Protein AF-A0A4Q0ZIR7-F1 (afdb_monomer)

Radius of gyration: 18.95 Å; Cα contacts (8 Å, |Δi|>4): 229; 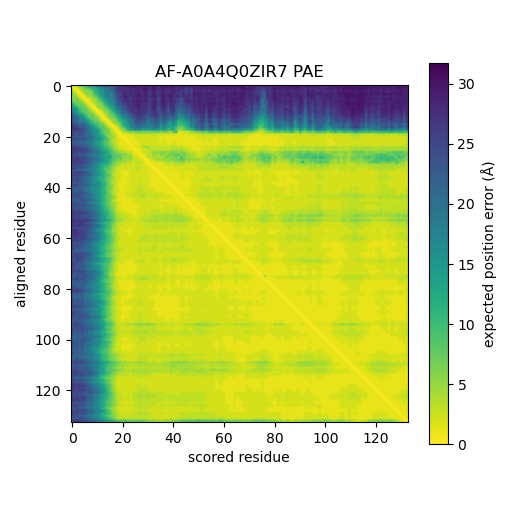chains: 1; bounding box: 45×64×46 Å

InterPro domains:
  IPR007332 Protein of unknown function DUF411 [PF04214] (68-106)

Secondary structure (DSSP, 8-state):
-------------------EEEEEEETT----HHHHHHHTTT-SEEEEEEES--HHHHHHHT--GGG--S-EEEETTEEEESS--HHHHHHHHHSPPTTEEEEE--GGGTT-SSEEEEEEETTS-EEEEEEE-

Organism: NCBI:txid1054034

pLDDT: mean 91.3, std 13.86, range [40.81, 98.88]

Sequence (133 aa):
MKKILFLLSLGLLLFANENKMQIFQPITSTCPISWLNEMKTIASEVEIVTVHSNKKIKKDVGIPLQIQSCNTSFFNDYVFEGNVPLLAIKDFFKEIPKNSIGLALPSYENDKEEKTVFVIYENKTYKEFGKYK

Mean predicted aligned error: 6.78 Å

Foldseek 3Di:
DDDDDPPPPPDPPPPPPQQEKEKEFEPPDDADPVLVVLVVVRGVYYHYDYDNDCPVVCVVLLAAPVQADGMWMDGRQAIEHPSPDSVLQVVCVVPPPPQWRYKGFRHVQPPDPKTFMWTAGPVSDIDTPDIDD

Structure (mmCIF, N/CA/C/O backbone):
data_AF-A0A4Q0ZIR7-F1
#
_entry.id   AF-A0A4Q0ZIR7-F1
#
loop_
_atom_site.group_PDB
_atom_site.id
_atom_site.type_symbol
_atom_site.label_atom_id
_atom_site.label_alt_id
_atom_site.label_comp_id
_atom_site.label_asym_id
_atom_site.label_entity_id
_atom_site.label_seq_id
_atom_site.pdbx_PDB_ins_code
_atom_site.Cartn_x
_atom_site.Cartn_y
_atom_site.Cartn_z
_atom_site.occupancy
_atom_site.B_iso_or_equiv
_atom_site.auth_seq_id
_atom_site.auth_comp_id
_atom_site.auth_asym_id
_atom_site.auth_atom_id
_atom_site.pdbx_PDB_model_num
ATOM 1 N N . MET A 1 1 ? -29.511 -50.195 32.666 1.00 43.31 1 MET A N 1
ATOM 2 C CA . MET A 1 1 ? -29.550 -49.867 31.221 1.00 43.31 1 MET A CA 1
ATOM 3 C C . MET A 1 1 ? -28.814 -48.545 31.013 1.00 43.31 1 MET A C 1
ATOM 5 O O . MET A 1 1 ? -28.876 -47.691 31.886 1.00 43.31 1 MET A O 1
ATOM 9 N N . LYS A 1 2 ? -27.987 -48.480 29.965 1.00 40.81 2 LYS A N 1
ATOM 10 C CA . LYS A 1 2 ? -26.788 -47.634 29.805 1.00 40.81 2 LYS A CA 1
ATOM 11 C C . LYS A 1 2 ? -27.037 -46.121 29.952 1.00 40.81 2 LYS A C 1
ATOM 13 O O . LYS A 1 2 ? -27.819 -45.552 29.202 1.00 40.81 2 LYS A O 1
ATOM 18 N N . LYS A 1 3 ? -26.291 -45.473 30.858 1.00 50.06 3 LYS A N 1
ATOM 19 C CA . LYS A 1 3 ? -26.058 -44.020 30.856 1.00 50.06 3 LYS A CA 1
ATOM 20 C C . LYS A 1 3 ? -25.022 -43.732 29.765 1.00 50.06 3 LYS A C 1
ATOM 22 O O . LYS A 1 3 ? -23.871 -44.133 29.91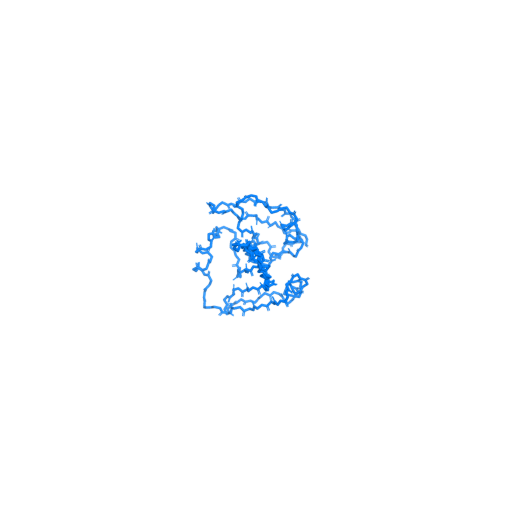2 1.00 50.06 3 LYS A O 1
ATOM 27 N N . ILE A 1 4 ? -25.432 -43.121 28.658 1.00 57.62 4 ILE A N 1
ATOM 28 C CA . ILE A 1 4 ? -24.508 -42.680 27.609 1.00 57.62 4 ILE A CA 1
ATOM 29 C C . ILE A 1 4 ? -24.037 -41.281 27.999 1.00 57.62 4 ILE A C 1
ATOM 31 O O . ILE A 1 4 ? -24.784 -40.311 27.908 1.00 57.62 4 ILE A O 1
ATOM 35 N N . LEU A 1 5 ? -22.806 -41.208 28.492 1.00 56.25 5 LEU A N 1
ATOM 36 C CA . LEU A 1 5 ? -22.085 -39.965 28.721 1.00 56.25 5 LEU A CA 1
ATOM 37 C C . LEU A 1 5 ? -21.484 -39.544 27.370 1.00 56.25 5 LEU A C 1
ATOM 39 O O . LEU A 1 5 ? -20.474 -40.100 26.944 1.00 56.25 5 LEU A O 1
ATOM 43 N N . PHE A 1 6 ? -22.131 -38.621 26.657 1.00 53.00 6 PHE A N 1
ATOM 44 C CA . PHE A 1 6 ? -21.543 -38.004 25.466 1.00 53.00 6 PHE A CA 1
ATOM 45 C C . PHE A 1 6 ? -20.513 -36.968 25.942 1.00 53.00 6 PHE A C 1
ATOM 47 O O . PHE A 1 6 ? -20.870 -35.851 26.310 1.00 53.00 6 PHE A O 1
ATOM 54 N N . LEU A 1 7 ? -19.233 -37.353 25.989 1.00 59.00 7 LEU A N 1
ATOM 55 C CA . LEU A 1 7 ? -18.139 -36.386 26.062 1.00 59.00 7 LEU A CA 1
ATOM 56 C C . LEU A 1 7 ? -18.119 -35.612 24.740 1.00 59.00 7 LEU A C 1
ATOM 58 O O . LEU A 1 7 ? -17.696 -36.136 23.711 1.00 59.00 7 LEU A O 1
ATOM 62 N N . LEU A 1 8 ? -18.575 -34.362 24.771 1.00 55.88 8 LEU A N 1
ATOM 63 C CA . LEU A 1 8 ? -18.318 -33.404 23.705 1.00 55.88 8 LEU A CA 1
ATOM 64 C C . LEU A 1 8 ? -16.844 -32.979 23.825 1.00 55.88 8 LEU A C 1
ATOM 66 O O . LEU A 1 8 ? -16.509 -32.061 24.572 1.00 55.88 8 LEU A O 1
ATOM 70 N N . SER A 1 9 ? -15.936 -33.680 23.145 1.00 62.16 9 SER A N 1
ATOM 71 C CA . SER A 1 9 ? -14.571 -33.184 22.963 1.00 62.16 9 SER A CA 1
ATOM 72 C C . SER A 1 9 ? -14.622 -32.022 21.973 1.00 62.16 9 SER A C 1
ATOM 74 O O . SER A 1 9 ? -14.630 -32.223 20.757 1.00 62.16 9 SER A O 1
ATOM 76 N N . LEU A 1 10 ? -14.704 -30.800 22.496 1.00 63.16 10 LEU A N 1
ATOM 77 C CA . LEU A 1 10 ? -14.510 -29.583 21.721 1.00 63.16 10 LEU A CA 1
ATOM 78 C C . LEU A 1 10 ? -13.030 -29.525 21.321 1.00 63.16 10 LEU A C 1
ATOM 80 O O . LEU A 1 10 ? -12.180 -29.101 22.100 1.00 63.16 10 LEU A O 1
ATOM 84 N N . GLY A 1 11 ? -12.708 -30.036 20.133 1.00 62.59 11 GLY A N 1
ATOM 85 C CA . GLY A 1 11 ? -11.378 -29.894 19.558 1.00 62.59 11 GLY A CA 1
ATOM 86 C C . GLY A 1 11 ? -11.100 -28.416 19.308 1.00 62.59 11 GLY A C 1
ATOM 87 O O . GLY A 1 11 ? -11.735 -27.810 18.447 1.00 62.59 11 GLY A O 1
ATOM 88 N N . LEU A 1 12 ? -10.165 -27.833 20.061 1.00 62.66 12 LEU A N 1
ATOM 89 C CA . LEU A 1 12 ? -9.554 -26.562 19.688 1.00 62.66 12 LEU A CA 1
ATOM 90 C C . LEU A 1 12 ? -8.792 -26.798 18.378 1.00 62.66 12 LEU A C 1
ATOM 92 O O . LEU A 1 12 ? -7.712 -27.387 18.375 1.00 62.66 12 LEU A O 1
ATOM 96 N N . LEU A 1 13 ? -9.359 -26.347 17.262 1.00 62.75 13 LEU A N 1
ATOM 97 C CA . LEU A 1 13 ? -8.589 -26.120 16.047 1.00 62.75 13 LEU A CA 1
ATOM 98 C C . LEU A 1 13 ? -7.690 -24.914 16.325 1.00 62.75 13 LEU A C 1
ATOM 100 O O . LEU A 1 13 ? -8.120 -23.766 16.236 1.00 62.75 13 LEU A O 1
ATOM 104 N N . LEU A 1 14 ? -6.447 -25.177 16.725 1.00 58.72 14 LEU A N 1
ATOM 105 C CA . LEU A 1 14 ? -5.396 -24.172 16.680 1.00 58.72 14 LEU A CA 1
ATOM 106 C C . LEU A 1 14 ? -5.081 -23.935 15.202 1.00 58.72 14 LEU A C 1
ATOM 108 O O . LEU A 1 14 ? -4.278 -24.650 14.607 1.00 58.72 14 LEU A O 1
ATOM 112 N N . PHE A 1 15 ? -5.748 -22.959 14.587 1.00 59.97 15 PHE A N 1
ATOM 113 C CA . PHE A 1 15 ? -5.268 -22.406 13.330 1.00 59.97 15 PHE A CA 1
ATOM 114 C C . PHE A 1 15 ? -3.960 -21.681 13.645 1.00 59.97 15 PHE A C 1
ATOM 116 O O . PHE A 1 15 ? -3.965 -20.594 14.222 1.00 59.97 15 PHE A O 1
ATOM 123 N N . ALA A 1 16 ? -2.832 -22.313 13.325 1.00 55.84 16 ALA A N 1
ATOM 124 C CA . ALA A 1 16 ? -1.568 -21.606 13.231 1.00 55.84 16 ALA A CA 1
ATOM 125 C C . ALA A 1 16 ? -1.715 -20.615 12.074 1.00 55.84 16 ALA A C 1
ATOM 127 O O . ALA A 1 16 ? -1.613 -20.991 10.909 1.00 55.84 16 ALA A O 1
ATOM 128 N N . ASN A 1 17 ? -2.059 -19.369 12.393 1.00 60.25 17 ASN A N 1
ATOM 129 C CA . ASN A 1 17 ? -2.032 -18.304 11.410 1.00 60.25 17 ASN A CA 1
ATOM 130 C C . ASN A 1 17 ? -0.557 -17.944 11.213 1.00 60.25 17 ASN A C 1
ATOM 132 O O . ASN A 1 17 ? 0.036 -17.250 12.042 1.00 60.25 17 ASN A O 1
ATOM 136 N N . GLU A 1 18 ? 0.074 -18.511 10.185 1.00 69.06 18 GLU A N 1
ATOM 137 C CA . GLU A 1 18 ? 1.396 -18.063 9.766 1.00 69.06 18 GLU A CA 1
ATOM 138 C C . GLU A 1 18 ? 1.238 -16.631 9.252 1.00 69.06 18 GLU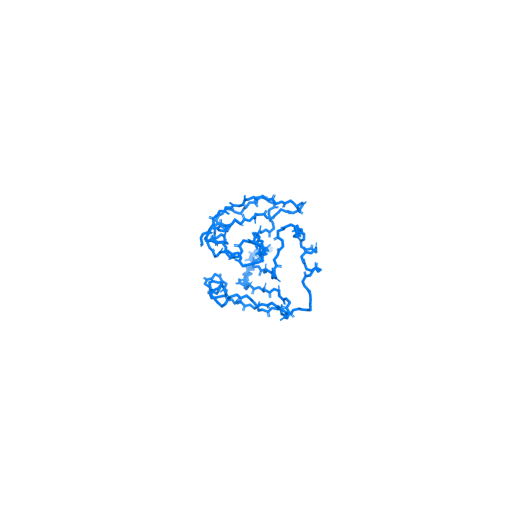 A C 1
ATOM 140 O O . GLU A 1 18 ? 0.746 -16.400 8.151 1.00 69.06 18 GLU A O 1
ATOM 145 N N . ASN A 1 19 ? 1.618 -15.663 10.089 1.00 89.38 19 ASN A N 1
ATOM 146 C CA . ASN A 1 19 ? 1.554 -14.224 9.830 1.00 89.38 19 ASN A CA 1
ATOM 147 C C . ASN A 1 19 ? 2.639 -13.807 8.817 1.00 89.38 19 ASN A C 1
ATOM 149 O O . ASN A 1 19 ? 3.514 -12.982 9.095 1.00 89.38 19 ASN A O 1
ATOM 153 N N . LYS A 1 20 ? 2.632 -14.471 7.662 1.00 95.56 20 LYS A N 1
ATOM 154 C CA . LYS A 1 20 ? 3.556 -14.302 6.552 1.00 95.56 20 LYS A CA 1
ATOM 155 C C . LYS A 1 20 ? 3.060 -13.176 5.653 1.00 95.56 20 LYS A C 1
ATOM 157 O O . LYS A 1 20 ? 1.873 -13.070 5.355 1.00 95.56 20 LYS A O 1
ATOM 162 N N . MET A 1 21 ? 3.986 -12.339 5.203 1.00 97.75 21 MET A N 1
ATOM 163 C CA . MET A 1 21 ? 3.726 -11.304 4.211 1.00 97.75 21 MET A CA 1
ATOM 164 C C . MET A 1 21 ? 4.248 -11.757 2.851 1.00 97.75 21 MET A C 1
ATOM 166 O O . MET A 1 21 ? 5.424 -12.098 2.725 1.00 97.75 21 MET A O 1
ATOM 170 N N . GLN A 1 22 ? 3.399 -11.716 1.826 1.00 97.56 22 GLN A N 1
ATOM 171 C CA . GLN A 1 22 ? 3.795 -11.980 0.442 1.00 97.56 22 GLN A CA 1
ATOM 172 C C . GLN A 1 22 ? 3.750 -10.694 -0.372 1.00 97.56 22 GLN A C 1
ATOM 174 O O . GLN A 1 22 ? 2.705 -10.059 -0.476 1.00 97.56 22 GLN A O 1
ATOM 179 N N . ILE A 1 23 ? 4.873 -10.320 -0.977 1.00 97.62 23 ILE A N 1
ATOM 180 C CA . ILE A 1 23 ? 5.025 -9.092 -1.757 1.00 97.62 23 ILE A CA 1
ATOM 181 C C . ILE A 1 23 ? 5.127 -9.462 -3.231 1.00 97.62 23 ILE A C 1
ATOM 183 O O . ILE A 1 23 ? 6.133 -10.010 -3.678 1.00 97.62 23 ILE A O 1
ATOM 187 N N . PHE A 1 24 ? 4.100 -9.127 -4.005 1.00 97.56 24 PHE A N 1
ATOM 188 C CA . PHE A 1 24 ? 4.081 -9.331 -5.447 1.00 97.56 24 PHE A CA 1
ATOM 189 C C . PHE A 1 24 ? 4.642 -8.103 -6.158 1.00 97.56 24 PHE A C 1
ATOM 191 O O . PHE A 1 24 ? 4.026 -7.030 -6.164 1.00 97.56 24 PHE A O 1
ATOM 198 N N . GLN A 1 25 ? 5.791 -8.267 -6.811 1.00 94.69 25 GLN A N 1
ATOM 199 C CA . GLN A 1 25 ? 6.461 -7.186 -7.535 1.00 94.69 25 GLN A CA 1
ATOM 200 C C . GLN A 1 25 ? 6.947 -7.639 -8.925 1.00 94.69 25 GLN A C 1
ATOM 202 O O . GLN A 1 25 ? 7.390 -8.781 -9.084 1.00 94.69 25 GLN A O 1
ATOM 207 N N . PRO A 1 26 ? 6.869 -6.779 -9.958 1.00 93.88 26 PRO A N 1
ATOM 208 C CA . PRO A 1 26 ? 7.504 -7.033 -11.245 1.00 93.88 26 PRO A CA 1
ATOM 209 C C . PRO A 1 26 ? 9.033 -7.115 -11.154 1.00 93.88 26 PRO A C 1
ATOM 211 O O . PRO A 1 26 ? 9.635 -6.392 -10.362 1.00 93.88 26 PRO A O 1
ATOM 214 N N . ILE A 1 27 ? 9.665 -7.896 -12.042 1.00 90.38 27 ILE A N 1
ATOM 215 C CA . ILE A 1 27 ? 11.141 -7.987 -12.183 1.00 90.38 27 ILE A CA 1
ATOM 216 C C . ILE A 1 27 ? 11.793 -6.601 -12.343 1.00 90.38 27 ILE A C 1
ATOM 218 O O . ILE A 1 27 ? 12.918 -6.372 -11.914 1.00 90.38 27 ILE A O 1
ATOM 222 N N . THR A 1 28 ? 11.080 -5.659 -12.959 1.00 87.94 28 THR A N 1
ATOM 223 C CA . THR A 1 28 ? 11.551 -4.296 -13.233 1.00 87.94 28 THR A CA 1
ATOM 224 C C . THR A 1 28 ? 11.444 -3.351 -12.033 1.00 87.94 28 THR A C 1
ATOM 226 O O . THR A 1 28 ? 11.603 -2.145 -12.199 1.00 87.94 28 THR A O 1
ATOM 229 N N . SER A 1 29 ? 11.103 -3.850 -10.844 1.00 87.88 29 SER A N 1
ATOM 230 C CA . SER A 1 29 ? 10.927 -3.042 -9.638 1.00 87.88 29 SER A CA 1
ATOM 231 C C . SER A 1 29 ? 11.536 -3.722 -8.420 1.00 87.88 29 SER A C 1
ATOM 233 O O . SER A 1 29 ? 11.475 -4.943 -8.295 1.00 87.88 29 SER A O 1
ATOM 235 N N . THR A 1 30 ? 12.057 -2.914 -7.499 1.00 86.56 30 THR A N 1
ATOM 236 C CA . THR A 1 30 ? 12.643 -3.391 -6.246 1.00 86.56 30 THR A CA 1
ATOM 237 C C . THR A 1 30 ? 12.149 -2.519 -5.101 1.00 86.56 30 THR A C 1
ATOM 239 O O . THR A 1 30 ? 12.283 -1.295 -5.159 1.00 86.56 30 THR A O 1
ATOM 242 N N . CYS A 1 31 ? 11.583 -3.130 -4.058 1.00 88.81 31 CYS A N 1
ATOM 243 C CA . CYS A 1 31 ? 11.253 -2.412 -2.829 1.00 88.81 31 CYS A CA 1
ATOM 244 C C . CYS A 1 31 ? 12.531 -1.984 -2.085 1.00 88.81 31 CYS A C 1
ATOM 246 O O . CYS A 1 31 ? 13.499 -2.751 -2.045 1.00 88.81 31 CYS A O 1
ATOM 248 N N . PRO A 1 32 ? 12.555 -0.799 -1.451 1.00 93.12 32 PRO A N 1
ATOM 249 C CA . PRO A 1 32 ? 13.672 -0.387 -0.610 1.00 93.12 32 PRO A CA 1
ATOM 250 C C . PRO A 1 32 ? 13.967 -1.413 0.492 1.00 93.12 32 PRO A C 1
ATOM 252 O O . PRO A 1 32 ? 13.056 -1.889 1.172 1.00 93.12 32 PRO A O 1
ATOM 255 N N . ILE A 1 33 ? 15.251 -1.718 0.713 1.00 93.81 33 ILE A N 1
ATOM 256 C CA . ILE A 1 33 ? 15.687 -2.662 1.760 1.00 93.81 33 ILE A CA 1
ATOM 257 C C . ILE A 1 33 ? 15.223 -2.200 3.148 1.00 93.81 33 ILE A C 1
ATOM 259 O O . ILE A 1 33 ? 14.836 -3.025 3.971 1.00 93.81 33 ILE A O 1
ATOM 263 N N . SER A 1 34 ? 15.225 -0.888 3.400 1.00 94.69 34 SER A N 1
ATOM 264 C CA . SER A 1 34 ? 14.722 -0.301 4.647 1.00 94.69 34 SER A CA 1
ATOM 265 C C . SER A 1 34 ? 13.264 -0.680 4.908 1.00 94.69 34 SER A C 1
ATOM 267 O O . SER A 1 34 ? 12.953 -1.193 5.978 1.00 94.69 34 SER A O 1
ATOM 269 N N . TRP A 1 35 ? 12.399 -0.520 3.906 1.00 96.06 35 TRP A N 1
ATOM 270 C CA . TRP A 1 35 ? 10.987 -0.877 4.006 1.00 96.06 35 TRP A CA 1
ATOM 271 C C . TRP A 1 35 ? 10.793 -2.386 4.229 1.00 96.06 35 TRP A C 1
ATOM 273 O O . TRP A 1 35 ? 10.046 -2.793 5.114 1.00 96.06 35 TRP A O 1
ATOM 283 N N . LEU A 1 36 ? 11.537 -3.236 3.511 1.00 96.69 36 LEU A N 1
ATOM 284 C CA . LEU A 1 36 ? 11.500 -4.689 3.731 1.00 96.69 36 LEU A CA 1
ATOM 285 C C . LEU A 1 36 ? 11.926 -5.079 5.156 1.00 96.69 36 LEU A C 1
ATOM 287 O O . LEU A 1 36 ? 11.351 -5.991 5.749 1.00 96.69 36 LEU A O 1
ATOM 291 N N . ASN A 1 37 ? 12.929 -4.398 5.717 1.00 97.31 37 ASN A N 1
ATOM 292 C CA . ASN A 1 37 ? 13.380 -4.636 7.087 1.00 97.31 37 ASN A CA 1
ATOM 293 C C . ASN A 1 37 ? 12.323 -4.228 8.118 1.00 97.31 37 ASN A C 1
ATOM 295 O O . ASN A 1 37 ? 12.146 -4.936 9.105 1.00 97.31 37 ASN A O 1
ATOM 299 N N . GLU A 1 38 ? 11.588 -3.143 7.876 1.00 97.25 38 GLU A N 1
ATOM 300 C CA . GLU A 1 38 ? 10.449 -2.760 8.709 1.00 97.25 38 GLU A CA 1
ATOM 301 C C . GLU A 1 38 ? 9.340 -3.820 8.688 1.00 97.25 38 GLU A C 1
ATOM 303 O O . GLU A 1 38 ? 8.825 -4.182 9.747 1.00 97.25 38 GLU A O 1
ATOM 308 N N . MET A 1 39 ? 9.004 -4.377 7.519 1.00 97.75 39 MET A N 1
ATOM 309 C CA . MET A 1 39 ? 7.959 -5.406 7.404 1.00 97.75 39 MET A CA 1
ATOM 310 C C . MET A 1 39 ? 8.308 -6.692 8.166 1.00 97.75 39 MET A C 1
ATOM 312 O O . MET A 1 39 ? 7.440 -7.306 8.788 1.00 97.75 39 MET A O 1
ATOM 316 N N . LYS A 1 40 ? 9.594 -7.060 8.226 1.00 96.69 40 LYS A N 1
ATOM 317 C CA . LYS A 1 40 ? 10.078 -8.193 9.039 1.00 96.69 40 LYS A CA 1
ATOM 318 C C . LYS A 1 40 ? 9.869 -8.006 10.545 1.00 96.69 40 LYS A C 1
ATOM 320 O O . LYS A 1 40 ? 9.997 -8.967 11.292 1.00 96.69 40 LYS A O 1
ATOM 325 N N . THR A 1 41 ? 9.560 -6.794 11.013 1.00 96.94 41 THR A N 1
ATOM 326 C CA . THR A 1 41 ? 9.247 -6.551 12.433 1.00 96.94 41 THR A CA 1
ATOM 327 C C . THR A 1 41 ? 7.805 -6.904 12.803 1.00 96.94 41 THR A C 1
ATOM 329 O O . THR A 1 41 ? 7.501 -7.001 13.990 1.00 96.94 41 THR A O 1
ATOM 332 N N . ILE A 1 42 ? 6.916 -7.071 11.815 1.00 95.69 42 ILE A N 1
ATOM 333 C CA . ILE A 1 42 ? 5.492 -7.382 12.029 1.00 95.69 42 ILE A CA 1
ATOM 334 C C . ILE A 1 42 ? 5.066 -8.733 11.454 1.00 95.69 42 ILE A C 1
ATOM 336 O O . ILE A 1 42 ? 4.059 -9.271 11.905 1.00 95.69 42 ILE A O 1
ATOM 340 N N . ALA A 1 43 ? 5.817 -9.281 10.499 1.00 96.19 43 ALA A N 1
ATOM 341 C CA . ALA A 1 43 ? 5.552 -10.575 9.881 1.00 96.19 43 ALA A CA 1
ATOM 342 C C . ALA A 1 43 ? 6.527 -11.650 10.384 1.00 96.19 43 ALA A C 1
ATOM 344 O O . ALA A 1 43 ? 7.695 -11.359 10.640 1.00 96.19 43 ALA A O 1
ATOM 345 N N . SER A 1 44 ? 6.070 -12.902 10.479 1.00 95.06 44 SER A N 1
ATOM 346 C CA . SER A 1 44 ? 6.946 -14.044 10.792 1.00 95.06 44 SER A CA 1
ATOM 347 C C . SER A 1 44 ? 7.915 -14.353 9.649 1.00 95.06 44 SER A C 1
ATOM 349 O O . SER A 1 44 ? 9.026 -14.824 9.875 1.00 95.06 44 SER A O 1
ATOM 351 N N . GLU A 1 45 ? 7.495 -14.060 8.421 1.00 95.31 45 GLU A N 1
ATOM 352 C CA . GLU A 1 45 ? 8.275 -14.210 7.201 1.00 95.31 45 GLU A CA 1
ATOM 353 C C . GLU A 1 45 ? 7.833 -13.143 6.193 1.00 95.31 45 GLU A C 1
ATOM 355 O O . GLU A 1 45 ? 6.652 -12.801 6.115 1.00 95.31 45 GLU A O 1
ATOM 360 N N . VAL A 1 46 ? 8.778 -12.627 5.407 1.00 96.81 46 VAL A N 1
ATOM 361 C CA . VAL A 1 46 ? 8.505 -11.734 4.276 1.00 96.81 46 VAL A CA 1
ATOM 362 C C . VAL A 1 46 ? 9.027 -12.407 3.012 1.00 96.81 46 VAL A C 1
ATOM 364 O O . VAL A 1 46 ? 10.238 -12.545 2.837 1.00 96.81 46 VAL A O 1
ATOM 367 N N . GLU A 1 47 ? 8.115 -12.813 2.135 1.00 96.62 47 GLU A N 1
ATOM 368 C CA . GLU A 1 47 ? 8.411 -13.467 0.863 1.00 96.62 47 GLU A CA 1
ATOM 369 C C . GLU A 1 47 ? 8.190 -12.496 -0.298 1.00 96.62 47 GLU A C 1
ATOM 371 O O . GLU A 1 47 ? 7.127 -11.890 -0.426 1.00 96.62 47 GLU A O 1
ATOM 376 N N . ILE A 1 48 ? 9.178 -12.380 -1.186 1.00 96.62 48 ILE A N 1
ATOM 377 C CA . ILE A 1 48 ? 9.034 -11.634 -2.437 1.00 96.62 48 ILE A CA 1
ATOM 378 C C . ILE A 1 48 ? 8.648 -12.610 -3.546 1.00 96.62 48 ILE A C 1
ATOM 380 O O . ILE A 1 48 ? 9.445 -13.457 -3.948 1.00 96.62 48 ILE A O 1
ATOM 384 N N . VAL A 1 49 ? 7.448 -12.436 -4.092 1.00 96.56 49 VAL A N 1
ATOM 385 C CA . VAL A 1 49 ? 6.949 -13.185 -5.244 1.00 96.56 49 VAL A CA 1
ATOM 386 C C . VAL A 1 49 ? 7.161 -12.344 -6.498 1.00 96.56 49 VAL A C 1
ATOM 388 O O . VAL A 1 49 ? 6.430 -11.394 -6.791 1.00 96.56 49 VAL A O 1
ATOM 391 N N . THR A 1 50 ? 8.200 -12.688 -7.255 1.00 95.69 50 THR A N 1
ATOM 392 C CA . THR A 1 50 ? 8.529 -11.973 -8.489 1.00 95.69 50 THR A CA 1
ATOM 393 C C . THR A 1 50 ? 7.611 -12.426 -9.621 1.00 95.69 50 THR A C 1
ATOM 395 O O . THR A 1 50 ? 7.540 -13.610 -9.943 1.00 95.69 50 THR A O 1
ATOM 398 N N . VAL A 1 51 ? 6.920 -11.477 -10.251 1.00 94.50 51 VAL A N 1
ATOM 399 C CA . VAL A 1 51 ? 5.977 -11.735 -11.350 1.00 94.50 51 VAL A CA 1
ATOM 400 C C . VAL A 1 51 ? 6.376 -10.978 -12.614 1.00 94.50 51 VAL A C 1
ATOM 402 O O . VAL A 1 51 ? 7.121 -10.005 -12.568 1.00 94.50 51 VAL A O 1
ATOM 405 N N . HIS A 1 52 ? 5.859 -11.388 -13.774 1.00 93.12 52 HIS A N 1
ATOM 406 C CA . HIS A 1 52 ? 6.051 -10.607 -15.002 1.00 93.12 52 HIS A CA 1
ATOM 407 C C . HIS A 1 52 ? 5.268 -9.283 -14.958 1.00 93.12 52 HIS A C 1
ATOM 409 O O . HIS A 1 52 ? 5.749 -8.237 -15.386 1.00 93.12 52 HIS A O 1
ATOM 415 N N . SER A 1 53 ? 4.051 -9.318 -14.409 1.00 92.38 53 SER A N 1
ATOM 416 C CA . SER A 1 53 ? 3.207 -8.145 -14.200 1.00 92.38 53 SER A CA 1
ATOM 417 C C . SER A 1 53 ? 2.246 -8.385 -13.042 1.00 92.38 53 SER A C 1
ATOM 419 O O . SER A 1 53 ? 1.683 -9.469 -12.916 1.00 92.38 53 SER A O 1
ATOM 421 N N . ASN A 1 54 ? 1.997 -7.356 -12.237 1.00 93.25 54 ASN A N 1
ATOM 422 C CA . ASN A 1 54 ? 1.009 -7.376 -11.157 1.00 93.25 54 ASN A CA 1
ATOM 423 C C . ASN A 1 54 ? -0.326 -6.713 -11.542 1.00 93.25 54 ASN A C 1
ATOM 425 O O . ASN A 1 54 ? -1.233 -6.654 -10.718 1.00 93.25 54 ASN A O 1
ATOM 429 N N . LYS A 1 55 ? -0.506 -6.266 -12.796 1.00 94.94 55 LYS A N 1
ATOM 430 C CA . LYS A 1 55 ? -1.745 -5.598 -13.250 1.00 94.94 55 LYS A CA 1
ATOM 431 C C . LYS A 1 55 ? -3.004 -6.427 -12.982 1.00 94.94 55 LYS A C 1
ATOM 433 O O . LYS A 1 55 ? -4.016 -5.886 -12.541 1.00 94.94 55 LYS A O 1
ATOM 438 N N . LYS A 1 56 ? -2.943 -7.738 -13.245 1.00 95.75 56 LYS A N 1
ATOM 439 C CA . LYS A 1 56 ? -4.066 -8.652 -12.996 1.00 95.75 56 LYS A CA 1
ATOM 440 C C . LYS A 1 56 ? -4.362 -8.782 -11.500 1.00 95.75 56 LYS A C 1
ATOM 442 O O . LYS A 1 56 ? -5.518 -8.652 -11.127 1.00 95.75 56 LYS A O 1
ATOM 447 N N . ILE A 1 57 ? -3.330 -8.929 -10.667 1.00 96.25 57 ILE A N 1
ATOM 448 C CA . ILE A 1 57 ? -3.455 -9.004 -9.201 1.00 96.25 57 ILE A CA 1
ATOM 449 C C . ILE A 1 57 ? -4.168 -7.755 -8.672 1.00 96.25 57 ILE A C 1
ATOM 451 O O . ILE A 1 57 ? -5.202 -7.865 -8.023 1.00 96.25 57 ILE A O 1
ATOM 455 N N . LYS A 1 58 ? -3.684 -6.561 -9.040 1.00 97.81 58 LYS A N 1
ATOM 456 C CA . LYS A 1 58 ? -4.290 -5.286 -8.629 1.00 97.81 58 LYS A CA 1
ATOM 457 C C . LYS A 1 58 ? -5.761 -5.183 -9.047 1.00 97.81 58 LYS A C 1
ATOM 459 O O . LYS A 1 58 ? -6.602 -4.755 -8.260 1.00 97.81 58 LYS A O 1
ATOM 464 N N . LYS A 1 59 ? -6.086 -5.597 -10.280 1.00 97.12 59 LYS A N 1
ATOM 465 C CA . LYS A 1 59 ? -7.462 -5.593 -10.805 1.00 97.12 59 LYS A CA 1
ATOM 466 C C . LYS A 1 59 ? -8.375 -6.560 -10.048 1.00 97.12 59 LYS A C 1
ATOM 468 O O . LYS A 1 59 ? -9.499 -6.177 -9.724 1.00 97.12 59 LYS A O 1
ATOM 473 N N . ASP A 1 60 ? -7.913 -7.786 -9.826 1.00 96.19 60 ASP A N 1
ATOM 474 C CA . ASP A 1 60 ? -8.697 -8.856 -9.204 1.00 96.19 60 ASP A CA 1
ATOM 475 C C . ASP A 1 60 ? -8.996 -8.530 -7.733 1.00 96.19 60 ASP A C 1
ATOM 477 O O . ASP A 1 60 ? -10.117 -8.733 -7.277 1.00 96.19 60 ASP A O 1
ATOM 481 N N . VAL A 1 61 ? -8.032 -7.926 -7.032 1.00 96.06 61 VAL A N 1
ATOM 482 C CA . VAL A 1 61 ? -8.175 -7.455 -5.645 1.00 96.06 61 VAL A CA 1
ATOM 483 C C . VAL A 1 61 ? -9.002 -6.167 -5.534 1.00 96.06 61 VAL A C 1
ATOM 485 O O . VAL A 1 61 ? -9.580 -5.886 -4.491 1.00 96.06 61 VAL A O 1
ATOM 488 N N . GLY A 1 62 ? -9.111 -5.387 -6.614 1.00 97.25 62 GLY A N 1
ATOM 489 C CA . GLY A 1 62 ? -9.943 -4.181 -6.649 1.00 97.25 62 GLY A CA 1
ATOM 490 C C . GLY A 1 62 ? -9.213 -2.882 -6.305 1.00 97.25 62 GLY A C 1
ATOM 491 O O . GLY A 1 62 ? -9.858 -1.920 -5.900 1.00 97.25 62 GLY A O 1
ATOM 492 N N . ILE A 1 63 ? -7.895 -2.825 -6.507 1.00 98.25 63 ILE A N 1
ATOM 493 C CA . ILE A 1 63 ? -7.082 -1.633 -6.240 1.00 98.25 63 ILE A CA 1
ATOM 494 C C . ILE A 1 63 ? -7.367 -0.548 -7.300 1.00 98.25 63 ILE A C 1
ATOM 496 O O . ILE A 1 63 ? -7.107 -0.776 -8.491 1.00 98.25 63 ILE A O 1
ATOM 500 N N . PRO A 1 64 ? -7.860 0.642 -6.909 1.00 98.19 64 PRO A N 1
ATOM 501 C CA . PRO A 1 64 ? -8.175 1.730 -7.836 1.00 98.19 64 PRO A CA 1
ATOM 502 C C . PRO A 1 64 ? -6.930 2.233 -8.570 1.00 98.19 64 PRO A C 1
ATOM 504 O O . PRO A 1 64 ? -5.889 2.447 -7.954 1.00 98.19 64 PRO A O 1
ATOM 507 N N . LEU A 1 65 ? -7.039 2.455 -9.886 1.00 97.38 65 LEU A N 1
ATOM 508 C CA . LEU A 1 65 ? -5.912 2.824 -10.762 1.00 97.38 65 LEU A CA 1
ATOM 509 C C . LEU A 1 65 ? -5.144 4.067 -10.287 1.00 97.38 65 LEU A C 1
ATOM 511 O O . LEU A 1 65 ? -3.936 4.153 -10.481 1.00 97.38 65 LEU A O 1
ATOM 515 N N . GLN A 1 66 ? -5.844 5.015 -9.668 1.00 98.00 66 GLN A N 1
ATOM 516 C CA . GLN A 1 66 ? -5.323 6.311 -9.241 1.00 98.00 66 GLN A CA 1
ATOM 517 C C . GLN A 1 66 ? -4.315 6.208 -8.094 1.00 98.00 66 GLN A C 1
ATOM 519 O O . GLN A 1 66 ? -3.490 7.101 -7.940 1.00 98.00 66 GLN A O 1
ATOM 524 N N . ILE A 1 67 ? -4.382 5.140 -7.297 1.00 98.44 67 ILE A N 1
ATOM 525 C CA . ILE A 1 67 ? -3.566 4.957 -6.089 1.00 98.44 67 ILE A CA 1
ATOM 526 C C . ILE A 1 67 ? -2.636 3.743 -6.185 1.00 98.44 67 ILE A C 1
ATOM 528 O O . ILE A 1 67 ? -2.149 3.252 -5.171 1.00 98.44 67 ILE A O 1
ATOM 532 N N . GLN A 1 68 ? -2.385 3.250 -7.402 1.00 98.00 68 GLN A N 1
ATOM 533 C CA . GLN A 1 68 ? -1.491 2.114 -7.618 1.00 98.00 68 GLN A CA 1
ATOM 534 C C . GLN A 1 68 ? -0.010 2.492 -7.495 1.00 98.00 68 GLN A C 1
ATOM 536 O O . GLN A 1 68 ? 0.410 3.629 -7.724 1.00 98.00 68 GLN A O 1
ATOM 541 N N . SER A 1 69 ? 0.796 1.486 -7.176 1.00 96.75 69 SER A N 1
ATOM 542 C CA . SER A 1 69 ? 2.245 1.568 -7.036 1.00 96.75 69 SER A CA 1
ATOM 543 C C . SER A 1 69 ? 2.936 0.337 -7.638 1.00 96.75 69 SER A C 1
ATOM 545 O O . SER A 1 69 ? 2.318 -0.493 -8.314 1.00 96.75 69 SER A O 1
ATOM 547 N N . CYS A 1 70 ? 4.250 0.216 -7.447 1.00 95.31 70 CYS A N 1
ATOM 548 C CA . CYS A 1 70 ? 5.061 -0.812 -8.102 1.00 95.31 70 CYS A CA 1
ATOM 549 C C . CYS A 1 70 ? 4.785 -2.237 -7.598 1.00 95.31 70 CYS A C 1
ATOM 551 O O . CYS A 1 70 ? 4.821 -3.169 -8.398 1.00 95.31 70 CYS A O 1
ATOM 553 N N . ASN A 1 71 ? 4.448 -2.411 -6.319 1.00 97.31 71 ASN A N 1
ATOM 554 C CA . ASN A 1 71 ? 4.227 -3.707 -5.674 1.00 97.31 71 ASN A CA 1
ATOM 555 C C . ASN A 1 71 ? 2.845 -3.784 -5.004 1.00 97.31 71 ASN A C 1
ATOM 557 O O . ASN A 1 71 ? 2.192 -2.758 -4.812 1.00 97.31 71 ASN A O 1
ATOM 561 N N . THR A 1 72 ? 2.408 -5.002 -4.691 1.00 98.31 72 THR A N 1
ATOM 562 C CA . THR A 1 72 ? 1.191 -5.280 -3.918 1.00 98.31 72 THR A CA 1
ATOM 563 C C . THR A 1 72 ? 1.507 -6.374 -2.911 1.00 98.31 72 THR A C 1
ATOM 565 O O . THR A 1 72 ? 1.947 -7.455 -3.303 1.00 98.31 72 THR A O 1
ATOM 568 N N . SER A 1 73 ? 1.287 -6.100 -1.632 1.00 98.19 73 SER A N 1
ATOM 569 C CA . SER A 1 73 ? 1.586 -7.020 -0.539 1.00 98.19 73 SER A CA 1
ATOM 570 C C . SER A 1 73 ? 0.304 -7.579 0.061 1.00 98.19 73 SER A C 1
ATOM 572 O O . SER A 1 73 ? -0.668 -6.847 0.224 1.00 98.19 73 SER A O 1
ATOM 574 N N . PHE A 1 74 ? 0.313 -8.858 0.411 1.00 98.12 74 PHE A N 1
ATOM 575 C CA . PHE A 1 74 ? -0.747 -9.521 1.162 1.00 98.12 74 PHE A CA 1
ATOM 576 C C . PHE A 1 74 ? -0.203 -9.885 2.530 1.00 98.12 74 PHE A C 1
ATOM 578 O O . PHE A 1 74 ? 0.886 -10.455 2.635 1.00 98.12 74 PHE A O 1
ATOM 585 N N . PHE A 1 75 ? -0.935 -9.511 3.569 1.00 97.94 75 PHE A N 1
ATOM 586 C CA . PHE A 1 75 ? -0.533 -9.740 4.945 1.00 97.94 75 PHE A CA 1
ATOM 587 C C . PHE A 1 75 ? -1.770 -9.884 5.821 1.00 97.94 75 PHE A C 1
ATOM 589 O O . PHE A 1 75 ? -2.605 -8.975 5.876 1.00 97.94 75 PHE A O 1
ATOM 596 N N . ASN A 1 76 ? -1.883 -11.032 6.493 1.00 93.38 76 ASN A N 1
ATOM 597 C CA . ASN A 1 76 ? -3.156 -11.522 7.021 1.00 93.38 76 ASN A CA 1
ATOM 598 C C . ASN A 1 76 ? -4.212 -11.530 5.898 1.00 93.38 76 ASN A C 1
ATOM 600 O O . ASN A 1 76 ? -3.926 -11.979 4.790 1.00 93.38 76 ASN A O 1
ATOM 604 N N . ASP A 1 77 ? -5.392 -10.974 6.153 1.00 95.25 77 ASP A N 1
ATOM 605 C CA . ASP A 1 77 ? -6.494 -10.896 5.190 1.00 95.25 77 ASP A CA 1
ATOM 606 C C . ASP A 1 77 ? -6.539 -9.559 4.422 1.00 95.25 77 ASP A C 1
ATOM 608 O O . ASP A 1 77 ? -7.555 -9.220 3.814 1.00 95.25 77 ASP A O 1
ATOM 612 N N . TYR A 1 78 ? -5.453 -8.773 4.459 1.00 98.38 78 TYR A N 1
ATOM 613 C CA . TYR A 1 78 ? -5.423 -7.403 3.939 1.00 98.38 78 TYR A CA 1
ATOM 614 C C . TYR A 1 78 ? -4.330 -7.164 2.903 1.00 98.38 78 TYR A C 1
ATOM 616 O O . TYR A 1 78 ? -3.323 -7.870 2.814 1.00 98.38 78 TYR A O 1
ATOM 624 N N . VAL A 1 79 ? -4.554 -6.113 2.120 1.00 98.44 79 VAL A N 1
ATOM 625 C CA . VAL A 1 79 ? -3.757 -5.724 0.963 1.00 98.44 79 VAL A CA 1
ATOM 626 C C . VAL A 1 79 ? -3.040 -4.412 1.253 1.00 98.44 79 VAL A C 1
ATOM 628 O O . VAL A 1 79 ? -3.654 -3.422 1.639 1.00 98.44 79 VAL A O 1
ATOM 631 N N . PHE A 1 80 ? -1.739 -4.374 1.003 1.00 98.62 80 PHE A N 1
ATOM 632 C CA . PHE A 1 80 ? -0.922 -3.173 1.129 1.00 98.62 80 PHE A CA 1
ATOM 633 C C . PHE A 1 80 ? -0.280 -2.858 -0.221 1.00 98.62 80 PHE A C 1
ATOM 635 O O . PHE A 1 80 ? 0.608 -3.563 -0.696 1.00 98.62 80 PHE A O 1
ATOM 642 N N . GLU A 1 81 ? -0.785 -1.819 -0.877 1.00 98.62 81 GLU A N 1
ATOM 643 C CA . GLU A 1 81 ? -0.368 -1.381 -2.205 1.00 98.62 81 GLU A CA 1
ATOM 644 C C . GLU A 1 81 ? 0.791 -0.381 -2.110 1.00 98.62 81 GLU A C 1
ATOM 646 O O . GLU A 1 81 ? 0.641 0.707 -1.554 1.00 98.62 81 GLU A O 1
ATOM 651 N N . GLY A 1 82 ? 1.944 -0.725 -2.687 1.00 97.81 82 GLY A N 1
ATOM 652 C CA . GLY A 1 82 ? 3.163 0.079 -2.587 1.00 97.81 82 GLY A CA 1
ATOM 653 C C . GLY A 1 82 ? 3.875 -0.035 -1.238 1.00 97.81 82 GLY A C 1
ATOM 654 O O . GLY A 1 82 ? 3.561 -0.880 -0.403 1.00 97.81 82 GLY A O 1
ATOM 655 N N . ASN A 1 83 ? 4.859 0.842 -1.021 1.00 97.25 83 ASN A N 1
ATOM 656 C CA . ASN A 1 8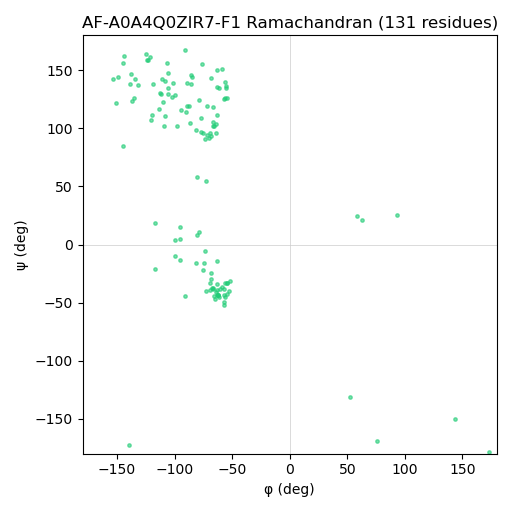3 ? 5.696 0.838 0.183 1.00 97.25 83 ASN A CA 1
ATOM 657 C C . ASN A 1 83 ? 4.989 1.527 1.366 1.00 97.25 83 ASN A C 1
ATOM 659 O O . ASN A 1 83 ? 5.484 2.521 1.896 1.00 97.25 83 ASN A O 1
ATOM 663 N N . VAL A 1 84 ? 3.806 1.035 1.751 1.00 98.31 84 VAL A N 1
ATOM 664 C CA . VAL A 1 84 ? 2.999 1.609 2.841 1.00 98.31 84 VAL A CA 1
ATOM 665 C C . VAL A 1 84 ? 3.838 1.695 4.128 1.00 98.31 84 VAL A C 1
ATOM 667 O O . VAL A 1 84 ? 4.393 0.674 4.540 1.00 98.31 84 VAL A O 1
ATOM 670 N N . PRO A 1 85 ? 3.949 2.868 4.783 1.00 98.25 85 PRO A N 1
ATOM 671 C CA . PRO A 1 85 ? 4.746 3.021 5.999 1.00 98.25 85 PRO A CA 1
ATOM 672 C C . PRO A 1 85 ? 4.322 2.048 7.103 1.00 98.25 85 PRO A C 1
ATOM 674 O O . PRO A 1 85 ? 3.127 1.861 7.343 1.00 98.25 85 PRO A O 1
ATOM 677 N N . LEU A 1 86 ? 5.288 1.479 7.833 1.00 98.00 86 LEU A N 1
ATOM 678 C CA . LEU A 1 86 ? 5.021 0.521 8.912 1.00 98.00 86 LEU A CA 1
ATOM 679 C C . LEU A 1 86 ? 4.022 1.048 9.948 1.00 98.00 86 LEU A C 1
ATOM 681 O O . LEU A 1 86 ? 3.171 0.301 10.433 1.00 98.00 86 LEU A O 1
ATOM 685 N N . LEU A 1 87 ? 4.121 2.333 10.297 1.00 98.31 87 LEU A N 1
ATOM 686 C CA . LEU A 1 87 ? 3.215 2.950 11.261 1.00 98.31 87 LEU A CA 1
ATOM 687 C C . LEU A 1 87 ? 1.765 2.956 10.754 1.00 98.31 87 LEU A C 1
ATOM 689 O O . LEU A 1 87 ? 0.866 2.639 11.525 1.00 98.31 87 LEU A O 1
ATOM 693 N N . ALA A 1 88 ? 1.546 3.200 9.458 1.00 98.69 88 ALA A N 1
ATOM 694 C CA . ALA A 1 88 ? 0.216 3.152 8.854 1.00 98.69 88 ALA A CA 1
ATOM 695 C C . ALA A 1 88 ? -0.383 1.744 8.901 1.00 98.69 88 ALA A C 1
ATOM 697 O O . ALA A 1 88 ? -1.551 1.580 9.243 1.00 98.69 88 ALA A O 1
ATOM 698 N N . ILE A 1 89 ? 0.432 0.718 8.633 1.00 98.50 89 ILE A N 1
ATOM 699 C CA . ILE A 1 89 ? 0.019 -0.687 8.756 1.00 98.50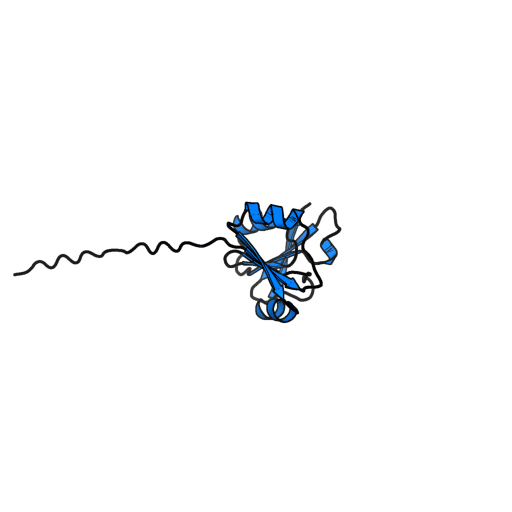 89 ILE A CA 1
ATOM 700 C C . ILE A 1 89 ? -0.368 -1.004 10.207 1.00 98.50 89 ILE A C 1
ATOM 702 O O . ILE A 1 89 ? -1.408 -1.608 10.458 1.00 98.50 89 ILE A O 1
ATOM 706 N N . LYS A 1 90 ? 0.437 -0.564 11.181 1.00 98.19 90 LYS A N 1
ATOM 707 C CA . LYS A 1 90 ? 0.136 -0.756 12.607 1.00 98.19 90 LYS A CA 1
ATOM 708 C C . LYS A 1 90 ? -1.153 -0.052 13.022 1.00 98.19 90 LYS A C 1
ATOM 710 O O . LYS A 1 90 ? -1.940 -0.641 13.754 1.00 98.19 90 LYS A O 1
ATOM 715 N N . ASP A 1 91 ? -1.371 1.180 12.574 1.00 98.56 91 ASP A N 1
ATOM 716 C CA . ASP A 1 91 ? -2.586 1.933 12.889 1.00 98.56 91 ASP A CA 1
ATOM 717 C C . ASP A 1 91 ? -3.827 1.309 12.247 1.00 98.56 91 ASP A C 1
ATOM 719 O O . ASP A 1 91 ? -4.857 1.196 12.907 1.00 98.56 91 ASP A O 1
ATOM 723 N N . PHE A 1 92 ? -3.709 0.800 11.018 1.00 98.69 92 PHE A N 1
ATOM 724 C CA . PHE A 1 92 ? -4.773 0.043 10.363 1.00 98.69 92 PHE A CA 1
ATOM 725 C C . PHE A 1 92 ? -5.218 -1.158 11.198 1.00 98.69 92 PHE A C 1
ATOM 727 O O . PHE A 1 92 ? -6.410 -1.348 11.400 1.00 98.69 92 PHE A O 1
ATOM 734 N N . PHE A 1 93 ? -4.283 -1.935 11.752 1.00 98.06 93 PHE A N 1
ATOM 735 C CA . PHE A 1 93 ? -4.631 -3.086 12.591 1.00 98.06 93 PHE A CA 1
ATOM 736 C C . PHE A 1 93 ? -5.140 -2.724 13.995 1.00 98.06 93 PHE A C 1
ATOM 738 O O . PHE A 1 93 ? -5.747 -3.576 14.643 1.00 98.06 93 PHE A O 1
ATOM 745 N N . LYS A 1 94 ? -4.937 -1.490 14.481 1.00 98.00 94 LYS A N 1
ATOM 746 C CA . LYS A 1 94 ? -5.557 -1.027 15.739 1.00 98.00 94 LYS A CA 1
ATOM 747 C C . LYS A 1 94 ? -7.050 -0.767 15.565 1.00 98.00 94 LYS A C 1
ATOM 749 O O . LYS A 1 94 ? -7.828 -1.082 16.460 1.00 98.00 94 LYS A O 1
ATOM 754 N N . GLU A 1 95 ? -7.435 -0.189 14.430 1.00 96.81 95 GLU A N 1
ATOM 755 C CA . GLU A 1 95 ? -8.823 0.13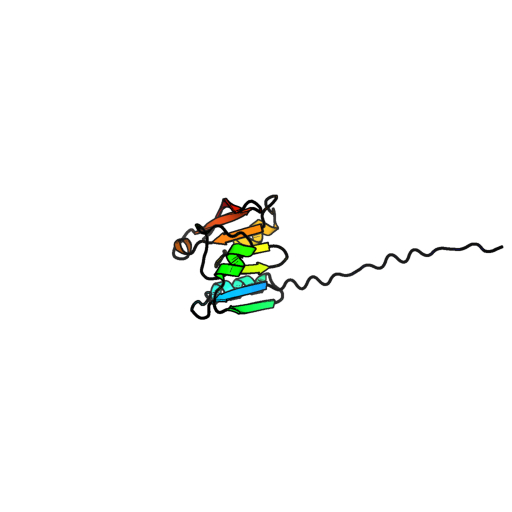9 14.110 1.00 96.81 95 GLU A CA 1
ATOM 756 C C . GLU A 1 95 ? -9.067 -0.057 12.613 1.00 96.81 95 GLU A C 1
ATOM 758 O O . GLU A 1 95 ? -8.980 0.871 11.807 1.00 96.81 95 GLU A O 1
ATOM 763 N N . ILE A 1 96 ? -9.366 -1.300 12.243 1.00 98.44 96 ILE A N 1
ATOM 764 C CA . ILE A 1 96 ? -9.563 -1.681 10.847 1.00 98.44 96 ILE A CA 1
ATOM 765 C C . ILE A 1 96 ? -10.826 -0.989 10.318 1.00 98.44 96 ILE A C 1
ATOM 767 O O . ILE A 1 96 ? -11.927 -1.261 10.815 1.00 98.44 96 ILE A O 1
ATOM 771 N N . PRO A 1 97 ? -10.727 -0.121 9.291 1.00 98.31 97 PRO A N 1
ATOM 772 C CA . PRO A 1 97 ? -11.896 0.547 8.744 1.00 98.31 97 PRO A CA 1
ATOM 773 C C . PRO A 1 97 ? -12.899 -0.466 8.182 1.00 98.31 97 PRO A C 1
ATOM 775 O O . PRO A 1 97 ? -12.538 -1.386 7.444 1.00 98.31 97 PRO A O 1
ATOM 778 N N . LYS A 1 98 ? -14.184 -0.280 8.494 1.00 98.19 98 LYS A N 1
ATOM 779 C CA . LYS A 1 98 ? -15.257 -1.166 8.023 1.00 98.19 98 LYS A CA 1
ATOM 780 C C . LYS A 1 98 ? -15.258 -1.284 6.492 1.00 98.19 98 LYS A C 1
ATOM 782 O O . LYS A 1 98 ? -15.195 -0.268 5.799 1.00 98.19 98 LYS A O 1
ATOM 787 N N . ASN A 1 99 ? -15.392 -2.517 5.994 1.00 97.94 99 ASN A N 1
ATOM 788 C CA . ASN A 1 99 ? -15.406 -2.876 4.568 1.00 97.94 99 ASN A CA 1
ATOM 789 C C . ASN A 1 99 ? -14.133 -2.449 3.808 1.00 97.94 99 ASN A C 1
ATOM 791 O O . ASN A 1 99 ? -14.185 -2.188 2.601 1.00 97.94 99 ASN A O 1
ATOM 795 N N . SER A 1 100 ? -13.010 -2.282 4.514 1.00 98.56 100 SER A N 1
ATOM 796 C CA . SER A 1 100 ? -11.717 -2.029 3.882 1.00 98.56 100 SER A CA 1
ATOM 797 C C . SER A 1 100 ? -11.034 -3.331 3.493 1.00 98.56 100 SER A C 1
ATOM 799 O O . SER A 1 100 ? -11.131 -4.333 4.196 1.00 98.56 100 SER A O 1
ATOM 801 N N . ILE A 1 101 ? -10.313 -3.284 2.377 1.00 98.62 101 ILE A N 1
ATOM 802 C CA . ILE A 1 101 ? -9.445 -4.378 1.931 1.00 98.62 101 ILE A CA 1
ATOM 803 C C . ILE A 1 101 ? -7.975 -4.110 2.272 1.00 98.62 101 ILE A C 1
ATOM 805 O O . ILE A 1 101 ? -7.147 -5.002 2.134 1.00 98.62 101 ILE A O 1
ATOM 809 N N . GLY A 1 102 ? -7.642 -2.894 2.718 1.00 98.69 102 GLY A N 1
ATOM 810 C CA . GLY A 1 102 ? -6.306 -2.522 3.178 1.00 98.69 102 GLY A CA 1
ATOM 811 C C . GLY A 1 102 ? -5.915 -1.092 2.804 1.00 98.69 102 GLY A C 1
ATOM 812 O O . GLY A 1 102 ? -6.778 -0.214 2.721 1.00 98.69 102 GLY A O 1
ATOM 813 N N . LEU A 1 103 ? -4.620 -0.846 2.602 1.00 98.88 103 LEU A N 1
ATOM 814 C CA . LEU A 1 103 ? -4.050 0.490 2.398 1.00 98.88 103 LEU A CA 1
ATOM 815 C C . LEU A 1 103 ? -3.269 0.609 1.083 1.00 98.88 103 LEU A C 1
ATOM 817 O O . LEU A 1 103 ? -2.774 -0.378 0.546 1.00 98.88 103 LEU A O 1
ATOM 821 N N . ALA A 1 104 ? -3.092 1.840 0.609 1.00 98.81 104 ALA A N 1
ATOM 822 C CA . ALA A 1 104 ? -2.224 2.186 -0.508 1.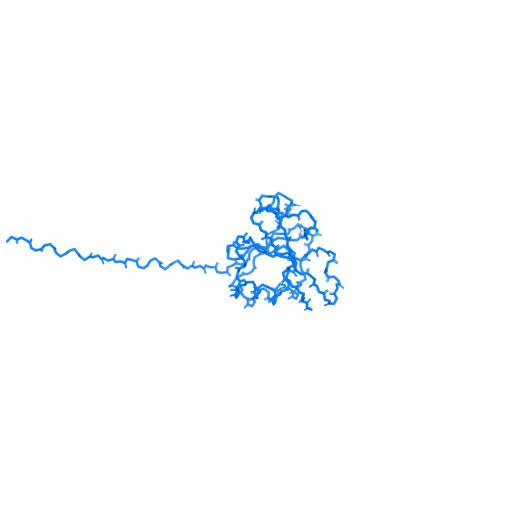00 98.81 104 ALA A CA 1
ATOM 823 C C . ALA A 1 104 ? -1.321 3.375 -0.191 1.00 98.81 104 ALA A C 1
ATOM 825 O O . ALA A 1 104 ? -1.780 4.402 0.314 1.00 98.81 104 ALA A O 1
ATOM 826 N N . LEU A 1 105 ? -0.059 3.256 -0.596 1.00 98.56 105 LEU A N 1
ATOM 827 C CA . LEU A 1 105 ? 0.853 4.365 -0.816 1.00 98.56 105 LEU A CA 1
ATOM 828 C C . LEU A 1 105 ? 1.089 4.501 -2.334 1.00 98.56 105 LEU A C 1
ATOM 830 O O . LEU A 1 105 ? 1.860 3.722 -2.910 1.00 98.56 105 LEU A O 1
ATOM 834 N N . PRO A 1 106 ? 0.438 5.475 -2.993 1.00 98.06 106 PRO A N 1
ATOM 835 C CA . PRO A 1 106 ? 0.615 5.720 -4.419 1.00 98.06 106 PRO A CA 1
ATOM 836 C C . PRO A 1 106 ? 2.068 6.032 -4.777 1.00 98.06 106 PRO A C 1
ATOM 838 O O . PRO A 1 106 ? 2.804 6.630 -3.994 1.00 98.06 106 PRO A O 1
ATOM 841 N N . SER A 1 107 ? 2.479 5.693 -6.000 1.00 96.00 107 SER A N 1
ATOM 842 C CA . SER A 1 107 ? 3.863 5.905 -6.452 1.00 96.00 107 SER A CA 1
ATOM 843 C C . SER A 1 107 ? 4.339 7.361 -6.351 1.00 96.00 107 SER A C 1
ATOM 845 O O . SER A 1 107 ? 5.505 7.594 -6.042 1.00 96.00 107 SER A O 1
ATOM 847 N N . TYR A 1 108 ? 3.444 8.334 -6.548 1.00 96.88 108 TYR A N 1
ATOM 848 C CA . TYR A 1 108 ? 3.741 9.769 -6.456 1.00 96.88 108 TYR A CA 1
ATOM 849 C C . TYR A 1 108 ? 3.944 10.285 -5.018 1.00 96.88 108 TYR A C 1
ATOM 851 O O . TYR A 1 108 ? 4.280 11.454 -4.833 1.00 96.88 108 TYR A O 1
ATOM 859 N N . GLU A 1 109 ? 3.726 9.453 -3.997 1.00 97.81 109 GLU A N 1
ATOM 860 C CA . GLU A 1 109 ? 3.979 9.793 -2.590 1.00 97.81 109 GLU A CA 1
ATOM 861 C C . GLU A 1 109 ? 5.361 9.327 -2.104 1.00 97.81 109 GLU A C 1
ATOM 863 O O . GLU A 1 109 ? 5.803 9.766 -1.047 1.00 97.81 109 GLU A O 1
ATOM 868 N N . ASN A 1 110 ? 6.056 8.456 -2.849 1.00 91.19 110 ASN A N 1
ATOM 869 C CA . ASN A 1 110 ? 7.281 7.789 -2.380 1.00 91.19 110 ASN A CA 1
ATOM 870 C C . ASN A 1 110 ? 8.391 8.761 -1.944 1.00 91.19 110 ASN A C 1
ATOM 872 O O . ASN A 1 110 ? 9.062 8.499 -0.947 1.00 91.19 110 ASN A O 1
ATOM 876 N N . ASP A 1 111 ? 8.554 9.873 -2.663 1.00 92.31 111 ASP A N 1
ATOM 877 C CA . ASP A 1 111 ? 9.660 10.821 -2.462 1.00 92.31 111 ASP A CA 1
ATOM 878 C C . ASP A 1 111 ? 9.297 12.000 -1.543 1.00 92.31 111 ASP A C 1
ATOM 880 O O . ASP A 1 111 ? 10.084 12.932 -1.374 1.00 92.31 111 ASP A O 1
ATOM 884 N N . LYS A 1 112 ? 8.096 11.997 -0.953 1.00 95.88 112 LYS A N 1
ATOM 885 C CA . LYS A 1 112 ? 7.656 13.065 -0.049 1.00 95.88 112 LYS A CA 1
ATOM 886 C C . LYS A 1 112 ? 8.143 12.813 1.377 1.00 95.88 112 LYS A C 1
ATOM 888 O O . LYS A 1 112 ? 8.152 11.675 1.845 1.00 95.88 112 LYS A O 1
ATOM 893 N N . GLU A 1 113 ? 8.485 13.896 2.081 1.00 94.62 113 GLU A N 1
ATOM 894 C CA . GLU A 1 113 ? 8.784 13.845 3.522 1.00 94.62 113 GLU A CA 1
ATOM 895 C C . GLU A 1 113 ? 7.556 13.391 4.316 1.00 94.62 113 GLU A C 1
ATOM 897 O O . GLU A 1 113 ? 7.672 12.563 5.206 1.00 94.62 113 GLU A O 1
ATOM 902 N N . GLU A 1 114 ? 6.380 13.918 3.975 1.00 97.50 114 GLU A N 1
ATOM 903 C CA . GLU A 1 114 ? 5.101 13.505 4.542 1.00 97.50 114 GLU A CA 1
ATOM 904 C C . GLU A 1 114 ? 4.262 12.845 3.445 1.00 97.50 114 GLU A C 1
ATOM 906 O O . GLU A 1 114 ? 3.906 13.465 2.440 1.00 97.50 114 GLU A O 1
ATOM 911 N N . LYS A 1 115 ? 3.976 11.563 3.646 1.00 98.25 115 LYS A N 1
ATOM 912 C CA . LYS A 1 115 ? 3.326 10.663 2.703 1.00 98.25 115 LYS A CA 1
ATOM 913 C C . LYS A 1 115 ? 1.855 10.514 3.043 1.00 98.25 115 LYS A C 1
ATOM 915 O O . LYS A 1 115 ? 1.510 10.172 4.175 1.00 98.25 115 LYS A O 1
ATOM 920 N N . THR A 1 116 ? 0.988 10.709 2.059 1.00 98.69 116 THR A N 1
ATOM 921 C CA . THR A 1 116 ? -0.453 10.478 2.207 1.00 98.69 116 THR A CA 1
ATOM 922 C C . THR A 1 116 ? -0.777 9.022 1.895 1.00 98.69 116 THR A C 1
ATOM 924 O O . THR A 1 116 ? -0.551 8.546 0.783 1.00 98.69 116 THR A O 1
ATOM 927 N N . VAL A 1 117 ? -1.320 8.309 2.877 1.00 98.81 117 VAL A N 1
ATOM 928 C CA . VAL A 1 117 ? -1.754 6.915 2.743 1.00 98.81 117 VAL A CA 1
ATOM 929 C C . VAL A 1 117 ? -3.265 6.885 2.577 1.00 98.81 117 VAL A C 1
ATOM 931 O O . VAL A 1 117 ? -3.991 7.614 3.252 1.00 98.81 117 VAL A O 1
ATOM 934 N N . PHE A 1 118 ? -3.751 6.026 1.689 1.00 98.88 118 PHE A N 1
ATOM 935 C CA . PHE A 1 118 ? -5.172 5.868 1.399 1.00 98.88 118 PHE A CA 1
ATOM 936 C C . PHE A 1 118 ? -5.664 4.514 1.893 1.00 98.88 118 PHE A C 1
ATOM 938 O O . PHE A 1 118 ? -4.964 3.518 1.759 1.00 98.88 118 PHE A O 1
ATOM 945 N N . VAL A 1 119 ? -6.881 4.459 2.425 1.00 98.88 119 VAL A N 1
ATOM 946 C CA . VAL A 1 119 ? -7.583 3.195 2.670 1.00 98.88 119 VAL A CA 1
ATOM 947 C C . VAL A 1 119 ? -8.376 2.819 1.427 1.00 98.88 119 VAL A C 1
ATOM 949 O O . VAL A 1 119 ? -8.986 3.682 0.792 1.00 98.88 119 VAL A O 1
ATOM 952 N N . ILE A 1 120 ? -8.363 1.532 1.087 1.00 98.75 120 ILE A N 1
ATOM 953 C CA . ILE A 1 120 ? -9.078 0.953 -0.049 1.00 98.75 120 ILE A CA 1
ATOM 954 C C . ILE A 1 120 ? -10.292 0.182 0.474 1.00 98.75 120 ILE A C 1
ATOM 956 O O . ILE A 1 120 ? -10.172 -0.597 1.422 1.00 98.75 120 ILE A O 1
ATOM 960 N N . TYR A 1 121 ? -11.448 0.367 -0.158 1.00 98.62 121 TYR A N 1
ATOM 961 C CA . TYR A 1 121 ? -12.699 -0.303 0.197 1.00 98.62 121 TYR A CA 1
ATOM 962 C C . TYR A 1 121 ? -13.095 -1.388 -0.807 1.00 98.62 121 TYR A C 1
ATOM 964 O O . TYR A 1 121 ? -12.732 -1.330 -1.981 1.00 98.62 121 TYR A O 1
ATOM 972 N N . GLU A 1 122 ? -13.903 -2.354 -0.362 1.00 98.06 122 GLU A N 1
ATOM 973 C CA . GLU A 1 122 ? -14.423 -3.465 -1.183 1.00 98.06 122 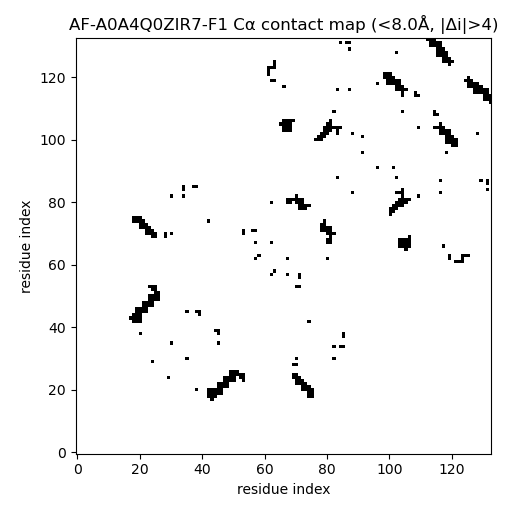GLU A CA 1
ATOM 974 C C . GLU A 1 122 ? -15.152 -2.999 -2.456 1.00 98.06 122 GLU A C 1
ATOM 976 O O . GLU A 1 122 ? -15.084 -3.634 -3.509 1.00 98.06 122 GLU A O 1
ATOM 981 N N . ASN A 1 123 ? -15.822 -1.845 -2.392 1.00 97.88 123 ASN A N 1
ATOM 982 C CA . ASN A 1 123 ? -16.507 -1.221 -3.527 1.00 97.88 123 ASN A CA 1
ATOM 983 C C . ASN A 1 123 ? -15.552 -0.478 -4.486 1.00 97.88 123 ASN A C 1
ATOM 985 O O . ASN A 1 123 ? -16.017 0.247 -5.367 1.00 97.88 123 ASN A O 1
ATOM 989 N N . LYS A 1 124 ? -14.234 -0.650 -4.322 1.00 97.75 124 LYS A N 1
ATOM 990 C CA . LYS A 1 124 ? -13.171 -0.033 -5.128 1.00 97.75 124 LYS A CA 1
ATOM 991 C C . LYS A 1 124 ? -13.135 1.493 -5.030 1.00 97.75 124 LYS A C 1
ATOM 993 O O . LYS A 1 124 ? -12.598 2.156 -5.918 1.00 97.75 124 LYS A O 1
ATOM 998 N N . THR A 1 125 ? -13.703 2.070 -3.972 1.00 98.44 125 THR A N 1
ATOM 999 C CA . THR A 1 125 ? -13.438 3.464 -3.611 1.00 98.44 125 THR A CA 1
ATOM 1000 C C . THR A 1 125 ? -12.257 3.541 -2.652 1.00 98.44 125 THR A C 1
ATOM 1002 O O . THR A 1 125 ? -11.788 2.538 -2.110 1.00 98.44 125 THR A O 1
ATOM 1005 N N . TYR A 1 126 ? -11.749 4.751 -2.459 1.00 98.69 126 TYR A N 1
ATOM 1006 C CA . TYR A 1 126 ? -10.660 5.021 -1.538 1.00 98.69 126 TYR A CA 1
ATOM 1007 C C . TYR A 1 126 ? -10.847 6.389 -0.892 1.00 98.69 126 TYR A C 1
ATOM 1009 O O . TYR A 1 126 ? -11.529 7.260 -1.437 1.00 98.69 126 TYR A O 1
ATOM 1017 N N . LYS A 1 127 ? -10.244 6.572 0.279 1.00 98.50 127 LYS A N 1
ATOM 1018 C CA . LYS A 1 127 ? -10.161 7.870 0.958 1.00 98.50 127 LYS A CA 1
ATOM 1019 C C . LYS A 1 127 ? -8.820 7.992 1.667 1.00 98.50 127 LYS A C 1
ATOM 1021 O O . LYS A 1 127 ? -8.159 6.982 1.899 1.00 98.50 127 LYS A O 1
ATOM 1026 N N . GLU A 1 128 ? -8.433 9.211 2.018 1.00 98.62 128 GLU A N 1
ATOM 1027 C CA . GLU A 1 128 ? -7.271 9.431 2.879 1.00 98.62 128 GLU A CA 1
ATOM 1028 C C . GLU A 1 128 ? -7.450 8.662 4.197 1.00 98.62 128 GLU A C 1
ATOM 1030 O O . GLU A 1 128 ? -8.487 8.760 4.858 1.00 98.62 128 GLU A O 1
ATOM 1035 N N . PHE A 1 129 ? -6.454 7.846 4.531 1.00 98.69 129 PHE A N 1
ATOM 1036 C CA . PHE A 1 129 ? -6.359 7.136 5.801 1.00 98.69 129 PHE A CA 1
ATOM 1037 C C . PHE A 1 129 ? -5.590 7.972 6.821 1.00 98.69 129 PHE A C 1
ATOM 1039 O O . PHE A 1 129 ? -6.020 8.104 7.962 1.00 98.69 129 PHE A O 1
ATOM 1046 N N . GLY A 1 130 ? -4.482 8.571 6.387 1.00 98.50 130 GLY A N 1
ATOM 1047 C CA . GLY A 1 130 ? -3.668 9.445 7.216 1.00 98.50 130 GLY A CA 1
ATOM 1048 C C . GLY A 1 130 ? -2.376 9.853 6.524 1.00 98.50 130 GLY A C 1
ATOM 1049 O O . GLY A 1 130 ? -2.101 9.457 5.387 1.00 98.50 130 GLY A O 1
ATOM 1050 N N . LYS A 1 131 ? -1.571 10.633 7.243 1.00 98.38 131 LYS A N 1
ATOM 1051 C CA . LYS A 1 131 ? -0.270 11.115 6.784 1.00 98.38 131 LYS A CA 1
ATOM 1052 C C . LYS A 1 131 ? 0.847 10.613 7.681 1.00 98.38 131 LYS A C 1
ATOM 1054 O O . LYS A 1 131 ? 0.709 10.599 8.902 1.00 98.38 131 LYS A O 1
ATOM 1059 N N . TYR A 1 132 ? 1.943 10.204 7.059 1.00 97.75 132 TYR A N 1
ATOM 1060 C CA . TYR A 1 132 ? 3.041 9.503 7.712 1.00 97.75 132 TYR A CA 1
ATOM 1061 C C . TYR A 1 132 ? 4.371 10.036 7.198 1.00 97.75 132 TYR A C 1
ATOM 1063 O O . TYR A 1 132 ? 4.513 10.248 5.997 1.00 97.75 132 TYR A O 1
ATOM 1071 N N . LYS A 1 133 ? 5.339 10.239 8.089 1.00 90.62 133 LYS A N 1
ATOM 1072 C CA . LYS A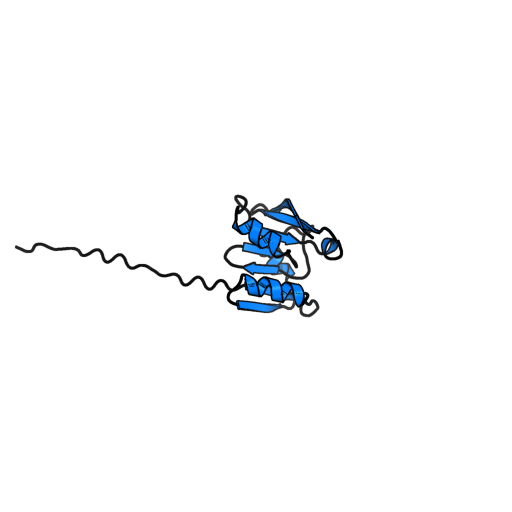 1 133 ? 6.704 10.605 7.703 1.00 90.62 133 LYS A CA 1
ATOM 1073 C C . LYS A 1 133 ? 7.514 9.353 7.370 1.00 90.62 133 LYS A C 1
ATOM 1075 O O . LYS A 1 133 ? 7.497 8.437 8.219 1.00 90.62 133 LYS A O 1
#

Nearest PDB structures (foldseek):
  6wje-assembly3_C  TM=8.240E-01  e=2.123E-07  Pseudomonas aeruginosa
  6wis-assembly2_B  TM=7.662E-01  e=7.542E-08  Pseudomonas aeruginosa
  4tr1-assembly1_A  TM=5.655E-01  e=4.148E-01  Alkaliphilus oremlandii OhILAs
  4tr0-assembly2_B  TM=5.816E-01  e=9.616E-01  Alkaliphilus oremlandii OhILAs
  2khp-assembly1_A  TM=5.645E-01  e=8.449E-01  Brucella melitensis

Solvent-accessible surface area (backbone atoms only — not comparable to full-atom values): 7911 Å² total; per-residue (Å²): 132,87,84,81,79,81,79,80,78,79,75,80,80,77,75,81,76,77,47,41,28,42,34,39,29,23,80,93,55,78,82,59,67,69,60,57,55,53,50,51,76,80,24,84,40,75,46,78,46,77,35,92,65,51,68,63,59,40,57,75,77,38,58,47,82,92,42,50,37,80,34,42,29,39,43,79,96,31,37,35,25,24,84,54,53,66,69,57,58,53,51,39,73,73,59,66,62,84,67,48,44,35,40,24,23,24,57,92,35,72,89,44,74,68,23,63,31,28,34,33,28,76,89,42,49,71,46,83,66,50,76,48,111